Protein AF-A0AA88Y1A8-F1 (afdb_monomer_lite)

pLDDT: mean 71.35, std 21.53, range [31.53, 95.5]

Secondary structure (DSSP, 8-state):
-----HHHHHTSHHHHHHHHHHHHHHHHHHHHH-GGGTTSPEEEEEE-SSEEEEEEEETTTTEEEEPPPEESEEETTEE-HHHHHHHHHHHTHHHHT-TTHHHHEEEPP--HHHHHHHHHHHHHHHHHHHTT-------------------EEE-----

Sequence (159 aa):
MKNKTSGDILLSMNTVDQIMAETITNAFAQINANSVLKGLMIPSFGCTQDHVVIFLYDPENDILLQTNLINLFEVPGQLSVSAIIEVWMFLNFAELLKPDLAKKYKFESAKFHDSVKGYLSFYEKASYKEKLAPSESGYFGQVVVPKMFSTADHIEEQQ

Organism: Pinctada imbricata (NCBI:txid66713)

Radius of gyration: 20.07 Å; chains: 1; bounding box: 50×45×46 Å

Structure (mmCIF, N/CA/C/O backbone):
data_AF-A0AA88Y1A8-F1
#
_entry.id   AF-A0AA88Y1A8-F1
#
loop_
_atom_site.group_PDB
_atom_site.id
_atom_site.type_symbol
_atom_site.label_atom_id
_atom_site.label_alt_id
_atom_site.label_comp_id
_atom_site.label_asym_id
_atom_site.label_entity_id
_atom_site.label_seq_id
_atom_site.pdbx_PDB_ins_code
_atom_site.Cartn_x
_atom_site.Cartn_y
_atom_site.Cartn_z
_atom_site.occupancy
_atom_site.B_iso_or_equiv
_atom_site.auth_seq_id
_atom_site.auth_comp_id
_atom_site.auth_asym_id
_atom_site.auth_atom_id
_atom_site.pdbx_PDB_model_num
ATOM 1 N N . MET A 1 1 ? -26.321 -12.956 18.290 1.00 38.72 1 MET A N 1
ATOM 2 C CA . MET A 1 1 ? -25.528 -12.530 17.115 1.00 38.72 1 MET A CA 1
ATOM 3 C C . MET A 1 1 ? -24.406 -11.634 17.611 1.00 38.72 1 MET A C 1
ATOM 5 O O . MET A 1 1 ? -24.709 -10.651 18.269 1.00 38.72 1 MET A O 1
ATOM 9 N N . LYS A 1 2 ? -23.135 -12.001 17.405 1.00 42.06 2 LYS A N 1
ATOM 10 C CA . LYS A 1 2 ? -22.003 -11.105 17.693 1.00 42.06 2 LYS A CA 1
ATOM 11 C C . LYS A 1 2 ? -21.874 -10.144 16.510 1.00 42.06 2 LYS A C 1
ATOM 13 O O . LYS A 1 2 ? -21.660 -10.613 15.395 1.00 42.06 2 LYS A O 1
ATOM 18 N N . ASN A 1 3 ? -22.038 -8.844 16.741 1.00 47.72 3 ASN A N 1
ATOM 19 C CA . ASN A 1 3 ? -21.726 -7.828 15.739 1.00 47.72 3 ASN A CA 1
ATOM 20 C C . ASN A 1 3 ? -20.208 -7.844 15.534 1.00 47.72 3 ASN A C 1
ATOM 22 O O . ASN A 1 3 ? -19.468 -7.474 16.442 1.00 47.72 3 ASN A O 1
ATOM 26 N N . LYS A 1 4 ? -19.748 -8.346 14.384 1.00 56.19 4 LYS A N 1
ATOM 27 C CA . LYS A 1 4 ? -18.356 -8.161 13.959 1.00 56.19 4 LYS A CA 1
ATOM 28 C C . LYS A 1 4 ? -18.141 -6.677 13.687 1.00 56.19 4 LYS A C 1
ATOM 30 O O . LYS A 1 4 ? -18.998 -6.049 13.066 1.00 56.19 4 LYS A O 1
ATOM 35 N N . THR A 1 5 ? -17.035 -6.128 14.171 1.00 63.69 5 THR A N 1
ATOM 36 C CA . THR A 1 5 ? -16.677 -4.737 13.877 1.00 63.69 5 THR A CA 1
ATOM 37 C C . THR A 1 5 ? -16.180 -4.619 12.434 1.00 63.69 5 THR A C 1
ATOM 39 O O . THR A 1 5 ? -15.756 -5.611 11.839 1.00 63.69 5 THR A O 1
ATOM 42 N N . SER A 1 6 ? -16.243 -3.424 11.840 1.00 62.50 6 SER A N 1
ATOM 43 C CA . SER A 1 6 ? -15.841 -3.185 10.444 1.00 62.50 6 SER A CA 1
ATOM 44 C C . SER A 1 6 ? -14.406 -3.653 10.151 1.00 62.50 6 SER A C 1
ATOM 46 O O . SER A 1 6 ? -14.152 -4.245 9.103 1.00 62.50 6 SER A O 1
ATOM 48 N N . GLY A 1 7 ? -13.481 -3.465 11.102 1.00 61.22 7 GLY A N 1
ATOM 49 C CA . GLY A 1 7 ? -12.095 -3.938 10.994 1.00 61.22 7 GLY A CA 1
ATOM 50 C C . GLY A 1 7 ? -11.978 -5.468 10.943 1.00 61.22 7 GLY A C 1
ATOM 51 O O . GLY A 1 7 ? -11.215 -5.998 10.138 1.00 61.22 7 GLY A O 1
ATOM 52 N N . ASP A 1 8 ? -12.804 -6.191 11.708 1.00 65.25 8 ASP A N 1
ATOM 53 C CA . ASP A 1 8 ? -12.824 -7.665 11.721 1.00 65.25 8 ASP A CA 1
ATOM 54 C C . ASP A 1 8 ? -13.301 -8.271 10.389 1.00 65.25 8 ASP A C 1
ATOM 56 O O . ASP A 1 8 ? -13.032 -9.437 10.089 1.00 65.25 8 ASP A O 1
ATOM 60 N N . ILE A 1 9 ? -14.074 -7.509 9.610 1.00 67.88 9 ILE A N 1
ATOM 61 C CA . ILE A 1 9 ? -14.560 -7.919 8.286 1.00 67.88 9 ILE A CA 1
ATOM 62 C C . ILE A 1 9 ? -13.459 -7.716 7.241 1.00 67.88 9 ILE A C 1
ATOM 64 O O . ILE A 1 9 ? -13.234 -8.609 6.421 1.00 67.88 9 ILE A O 1
ATOM 68 N N . LEU A 1 10 ? -12.747 -6.585 7.299 1.00 68.81 10 LEU A N 1
ATOM 69 C CA . LEU A 1 10 ? -11.622 -6.296 6.402 1.00 68.81 10 LEU A CA 1
ATOM 70 C C . LEU A 1 10 ? -10.486 -7.301 6.575 1.00 68.81 10 LEU A C 1
ATOM 72 O O . LEU A 1 10 ? -9.914 -7.761 5.596 1.00 68.81 10 LEU A O 1
ATOM 76 N N . LEU A 1 11 ? -10.215 -7.680 7.824 1.00 68.50 11 LEU A N 1
ATOM 77 C CA . LEU A 1 11 ? -9.203 -8.670 8.186 1.00 68.50 11 LEU A CA 1
ATOM 78 C C . LEU A 1 11 ? -9.717 -10.115 8.144 1.00 68.50 11 LEU A C 1
ATOM 80 O O . LEU A 1 11 ? -9.054 -11.027 8.640 1.00 68.50 11 LEU A O 1
ATOM 84 N N . SER A 1 12 ? -10.903 -10.359 7.579 1.00 78.25 12 SER A N 1
ATOM 85 C CA . SER A 1 12 ? -11.335 -11.734 7.354 1.00 78.25 12 SER A CA 1
ATOM 86 C C . SER A 1 12 ? -10.464 -12.377 6.271 1.00 78.25 12 SER A C 1
ATOM 88 O O . SER A 1 12 ? -10.180 -11.744 5.257 1.00 78.25 12 SER A O 1
ATOM 90 N N . MET A 1 13 ? -10.046 -13.632 6.482 1.00 69.12 13 MET A N 1
ATOM 91 C CA . MET A 1 13 ? -9.082 -14.320 5.604 1.00 69.12 13 MET A CA 1
ATOM 92 C C . MET A 1 13 ? -9.481 -14.247 4.122 1.00 69.12 13 MET A C 1
ATOM 94 O O . MET A 1 13 ? -8.666 -13.873 3.293 1.00 69.12 13 MET A O 1
ATOM 98 N N . ASN A 1 14 ? -10.763 -14.461 3.805 1.00 80.75 14 ASN A N 1
ATOM 99 C CA . ASN A 1 14 ? -11.249 -14.410 2.422 1.00 80.75 14 ASN A CA 1
ATOM 100 C C . ASN A 1 14 ? -11.118 -13.019 1.776 1.00 80.75 14 ASN A C 1
ATOM 102 O O . ASN A 1 14 ? -10.849 -12.932 0.582 1.00 80.75 14 ASN A O 1
ATOM 106 N N . THR A 1 15 ? -11.331 -11.940 2.535 1.00 82.25 15 THR A N 1
ATOM 107 C CA . THR A 1 15 ? -11.201 -10.565 2.024 1.00 82.25 15 THR A CA 1
ATOM 108 C C . THR A 1 15 ? -9.732 -10.198 1.841 1.00 82.25 15 THR A C 1
ATOM 110 O O . THR A 1 15 ? -9.367 -9.590 0.839 1.00 82.25 15 THR A O 1
ATOM 113 N N . VAL A 1 16 ? -8.879 -10.600 2.785 1.00 84.75 16 VAL A N 1
ATOM 114 C CA . VAL A 1 16 ? -7.432 -10.365 2.713 1.00 84.75 16 VAL A CA 1
ATOM 115 C C . VAL A 1 16 ? -6.830 -11.081 1.506 1.00 84.75 16 VAL A C 1
ATOM 117 O O . VAL A 1 16 ? -6.127 -10.446 0.726 1.00 84.75 16 VAL A O 1
ATOM 120 N N . ASP A 1 17 ? -7.170 -12.351 1.283 1.00 88.00 17 ASP A N 1
ATOM 121 C CA . ASP A 1 17 ? -6.689 -13.126 0.131 1.00 88.00 17 ASP A CA 1
ATOM 122 C C . ASP A 1 17 ? -7.079 -12.484 -1.207 1.00 88.00 17 ASP A C 1
ATOM 124 O O . ASP A 1 17 ? -6.276 -12.452 -2.142 1.00 88.00 17 ASP A O 1
ATOM 128 N N . GLN A 1 18 ? -8.288 -11.922 -1.291 1.00 89.75 18 GLN A N 1
ATOM 129 C CA . GLN A 1 18 ? -8.740 -11.186 -2.472 1.00 89.75 18 GLN A CA 1
ATOM 130 C C . GLN A 1 18 ? -7.911 -9.924 -2.698 1.00 89.75 18 GLN A C 1
ATOM 132 O O . GLN A 1 18 ? -7.390 -9.739 -3.796 1.00 89.75 18 GLN A O 1
ATOM 137 N N . ILE A 1 19 ? -7.719 -9.100 -1.665 1.00 88.31 19 ILE A N 1
ATOM 138 C CA . ILE A 1 19 ? -6.928 -7.869 -1.786 1.00 88.31 19 ILE A CA 1
ATOM 139 C C . ILE A 1 19 ? -5.474 -8.201 -2.136 1.00 88.31 19 ILE A C 1
ATOM 141 O O . ILE A 1 19 ? -4.881 -7.520 -2.968 1.00 88.31 19 ILE A O 1
ATOM 145 N N . MET A 1 20 ? -4.890 -9.262 -1.571 1.00 91.44 20 MET A N 1
ATOM 146 C CA . MET A 1 20 ? -3.538 -9.703 -1.929 1.00 91.44 20 MET A CA 1
ATOM 147 C C . MET A 1 20 ? -3.447 -10.105 -3.406 1.00 91.44 20 MET A C 1
ATOM 149 O O . MET A 1 20 ? -2.556 -9.636 -4.115 1.00 91.44 20 MET A O 1
ATOM 153 N N . ALA A 1 21 ? -4.386 -10.922 -3.893 1.00 92.69 21 ALA A N 1
ATOM 154 C CA . ALA A 1 21 ? -4.430 -11.328 -5.297 1.00 92.69 21 ALA A CA 1
ATOM 155 C C . ALA A 1 21 ? -4.615 -10.125 -6.240 1.00 92.69 21 ALA A C 1
ATOM 157 O O . ALA A 1 21 ? -3.930 -10.014 -7.263 1.00 92.69 21 ALA A O 1
ATOM 158 N N . GLU A 1 22 ? -5.499 -9.194 -5.881 1.00 92.69 22 GLU A N 1
ATOM 159 C CA . GLU A 1 22 ? -5.691 -7.933 -6.598 1.00 92.69 22 GLU A CA 1
ATOM 160 C C . GLU A 1 22 ? -4.418 -7.089 -6.586 1.00 92.69 22 GLU A C 1
ATOM 162 O O . GLU A 1 22 ? -4.015 -6.597 -7.632 1.00 92.69 22 GLU A O 1
ATOM 167 N N . THR A 1 23 ? -3.723 -6.988 -5.453 1.00 94.44 23 THR A N 1
ATOM 168 C CA . THR A 1 23 ? -2.474 -6.218 -5.335 1.00 94.44 23 THR A CA 1
ATOM 169 C C . THR A 1 23 ? -1.409 -6.753 -6.283 1.00 94.44 23 THR A C 1
ATOM 171 O O . THR A 1 23 ? -0.815 -5.988 -7.042 1.00 94.44 23 THR A O 1
ATOM 174 N N . ILE A 1 24 ? -1.195 -8.071 -6.282 1.00 94.69 24 ILE A N 1
ATOM 175 C CA . ILE A 1 24 ? -0.196 -8.727 -7.133 1.00 94.69 24 ILE A CA 1
ATOM 176 C C . ILE A 1 24 ? -0.529 -8.499 -8.610 1.00 94.69 24 ILE A C 1
ATOM 178 O O . ILE A 1 24 ? 0.305 -8.026 -9.383 1.00 94.69 24 ILE A O 1
ATOM 182 N N . THR A 1 25 ? -1.765 -8.800 -9.012 1.00 95.50 25 THR A N 1
ATOM 183 C CA . THR A 1 25 ? -2.190 -8.671 -10.414 1.00 95.50 25 THR A CA 1
ATOM 184 C C . THR A 1 25 ? -2.167 -7.219 -10.893 1.00 95.50 25 THR A C 1
ATOM 186 O O . THR A 1 25 ? -1.694 -6.940 -11.998 1.00 95.50 25 THR A O 1
ATOM 189 N N . ASN A 1 26 ? -2.599 -6.284 -10.048 1.00 93.69 26 ASN A N 1
ATOM 190 C CA . ASN A 1 26 ? -2.579 -4.851 -10.313 1.00 93.69 26 ASN A CA 1
ATOM 191 C C . ASN A 1 26 ? -1.148 -4.316 -10.460 1.00 93.69 26 ASN A C 1
ATOM 193 O O . ASN A 1 26 ? -0.880 -3.534 -11.369 1.00 93.69 26 ASN A O 1
ATOM 197 N N . ALA A 1 27 ? -0.208 -4.775 -9.632 1.00 93.50 27 ALA A N 1
ATOM 198 C CA . ALA A 1 27 ? 1.192 -4.381 -9.733 1.00 93.50 27 ALA A CA 1
ATOM 199 C C . ALA A 1 27 ? 1.802 -4.763 -11.089 1.00 93.50 27 ALA A C 1
ATOM 201 O O . ALA A 1 27 ? 2.385 -3.914 -11.768 1.00 93.50 27 ALA A O 1
ATOM 202 N N . PHE A 1 28 ? 1.596 -6.007 -11.536 1.00 93.62 28 PHE A N 1
ATOM 203 C CA . PHE A 1 28 ? 2.029 -6.431 -12.870 1.00 93.62 28 PHE A CA 1
ATOM 204 C C . PHE A 1 28 ? 1.363 -5.601 -13.974 1.00 93.62 28 PHE A C 1
ATOM 206 O O . PHE A 1 28 ? 2.040 -5.159 -14.904 1.00 93.62 28 PHE A O 1
ATOM 213 N N . ALA A 1 29 ? 0.053 -5.358 -13.880 1.00 94.38 29 ALA A N 1
ATOM 214 C CA . ALA A 1 29 ? -0.676 -4.573 -14.874 1.00 94.38 29 ALA A CA 1
ATOM 215 C C . ALA A 1 29 ? -0.156 -3.127 -14.972 1.00 94.38 29 ALA A C 1
ATOM 217 O O . ALA A 1 29 ? 0.092 -2.637 -16.075 1.00 94.38 29 ALA A O 1
ATOM 218 N N . GLN A 1 30 ? 0.059 -2.461 -13.835 1.00 92.75 30 GLN A N 1
ATOM 219 C CA . GLN A 1 30 ? 0.527 -1.076 -13.787 1.00 92.75 30 GLN A CA 1
ATOM 220 C C . GLN A 1 30 ? 1.966 -0.923 -14.282 1.00 92.75 30 GLN A C 1
ATOM 222 O O . GLN A 1 30 ? 2.233 -0.012 -15.065 1.00 92.75 30 GLN A O 1
ATOM 227 N N . ILE A 1 31 ? 2.880 -1.817 -13.896 1.00 92.00 31 ILE A N 1
ATOM 228 C CA . ILE A 1 31 ? 4.275 -1.764 -14.364 1.00 92.00 31 ILE A CA 1
ATOM 229 C C . ILE A 1 31 ? 4.357 -2.031 -15.870 1.00 92.00 31 ILE A C 1
ATOM 231 O O . ILE A 1 31 ? 5.098 -1.348 -16.578 1.00 92.00 31 ILE A O 1
ATOM 235 N N . ASN A 1 32 ? 3.564 -2.977 -16.384 1.00 91.62 32 ASN A N 1
ATOM 236 C CA . ASN A 1 32 ? 3.508 -3.254 -17.821 1.00 91.62 32 ASN A CA 1
ATOM 237 C C . ASN A 1 32 ? 2.941 -2.072 -18.622 1.00 91.62 32 ASN A C 1
ATOM 239 O O . ASN A 1 32 ? 3.355 -1.852 -19.759 1.00 91.62 32 ASN A O 1
ATOM 243 N N . ALA A 1 33 ? 2.008 -1.310 -18.044 1.00 92.19 33 ALA A N 1
ATOM 244 C CA . ALA A 1 33 ? 1.442 -0.116 -18.669 1.00 92.19 33 ALA A CA 1
ATOM 245 C C . ALA A 1 33 ? 2.354 1.118 -18.548 1.00 92.19 33 ALA A C 1
ATOM 247 O O . ALA A 1 33 ? 2.332 1.985 -19.422 1.00 92.19 33 ALA A O 1
ATOM 248 N N . ASN A 1 34 ? 3.147 1.215 -17.478 1.00 88.44 34 ASN A N 1
ATOM 249 C CA . ASN A 1 34 ? 4.023 2.348 -17.210 1.00 88.44 34 ASN A CA 1
ATOM 250 C C . ASN A 1 34 ? 5.362 1.895 -16.614 1.00 88.44 34 ASN A C 1
ATOM 252 O O . ASN A 1 34 ? 5.493 1.666 -15.410 1.00 88.44 34 ASN A O 1
ATOM 256 N N . SER A 1 35 ? 6.396 1.879 -17.455 1.00 85.62 35 SER A N 1
ATOM 257 C CA . SER A 1 35 ? 7.746 1.464 -17.066 1.00 85.62 35 SER A CA 1
ATOM 258 C C . SER A 1 35 ? 8.403 2.356 -16.008 1.00 85.62 35 SER A C 1
ATOM 260 O O . SER A 1 35 ? 9.390 1.938 -15.414 1.00 85.62 35 SER A O 1
ATOM 262 N N . VAL A 1 36 ? 7.891 3.569 -15.756 1.00 86.31 36 VAL A N 1
ATOM 263 C CA . VAL A 1 36 ? 8.393 4.454 -14.683 1.00 86.31 36 VAL A CA 1
ATOM 264 C C . VAL A 1 36 ? 8.113 3.868 -13.297 1.00 86.31 36 VAL A C 1
ATOM 266 O O . VAL A 1 36 ? 8.818 4.185 -12.346 1.00 86.31 36 VAL A O 1
ATOM 269 N N . LEU A 1 37 ? 7.112 2.993 -13.181 1.00 86.50 37 LEU A N 1
ATOM 270 C CA . LEU A 1 37 ? 6.765 2.321 -11.929 1.00 86.50 37 LEU A CA 1
ATOM 271 C C . LEU A 1 37 ? 7.648 1.100 -11.635 1.00 86.50 37 LEU A C 1
ATOM 273 O O . LEU A 1 37 ? 7.514 0.479 -10.584 1.00 86.50 37 LEU A O 1
ATOM 277 N N . LYS A 1 38 ? 8.543 0.734 -12.557 1.00 86.56 38 LYS A N 1
ATOM 278 C CA . LYS A 1 38 ? 9.444 -0.404 -12.394 1.00 86.56 38 LYS A CA 1
ATOM 279 C C . LYS A 1 38 ? 10.393 -0.178 -11.210 1.00 86.56 38 LYS A C 1
ATOM 281 O O . LYS A 1 38 ? 10.989 0.890 -11.090 1.00 86.56 38 LYS A O 1
ATOM 286 N N . GLY A 1 39 ? 10.521 -1.187 -10.348 1.00 83.69 39 GLY A N 1
ATOM 287 C CA . GLY A 1 39 ? 11.301 -1.113 -9.108 1.00 83.69 39 GLY A CA 1
ATOM 288 C C . GLY A 1 39 ? 10.615 -0.350 -7.965 1.00 83.69 39 GLY A C 1
ATOM 289 O O . GLY A 1 39 ? 11.235 -0.142 -6.923 1.00 83.69 39 GLY A O 1
ATOM 290 N N . LEU A 1 40 ? 9.358 0.083 -8.135 1.00 88.00 40 LEU A N 1
ATOM 291 C CA . LEU A 1 40 ? 8.537 0.631 -7.055 1.00 88.00 40 LEU A CA 1
ATOM 292 C C . LEU A 1 40 ? 7.560 -0.427 -6.536 1.00 88.00 40 LEU A C 1
ATOM 294 O O . LEU A 1 40 ? 7.017 -1.224 -7.299 1.00 88.00 40 LEU A O 1
ATOM 298 N N . MET A 1 41 ? 7.274 -0.372 -5.235 1.00 89.69 41 MET A N 1
ATOM 299 C CA . MET A 1 41 ? 6.175 -1.132 -4.646 1.00 89.69 41 MET A CA 1
ATOM 300 C C . MET A 1 41 ? 4.840 -0.505 -5.035 1.00 89.69 41 MET A C 1
ATOM 302 O O . MET A 1 41 ? 4.595 0.668 -4.745 1.00 89.69 41 MET A O 1
ATOM 306 N N . ILE A 1 42 ? 3.970 -1.289 -5.664 1.00 93.50 42 ILE A N 1
ATOM 307 C CA . ILE A 1 42 ? 2.670 -0.817 -6.134 1.00 93.50 42 ILE A CA 1
ATOM 308 C C . ILE A 1 42 ? 1.626 -1.014 -5.029 1.00 93.50 42 ILE A C 1
ATOM 310 O O . ILE A 1 42 ? 1.400 -2.156 -4.618 1.00 93.50 42 ILE A O 1
ATOM 314 N N . PRO A 1 43 ? 0.982 0.064 -4.540 1.00 94.75 43 PRO A N 1
ATOM 315 C CA . PRO A 1 43 ? -0.027 -0.033 -3.500 1.00 94.75 43 PRO A CA 1
ATOM 316 C C . PRO A 1 43 ? -1.388 -0.474 -4.054 1.00 94.75 43 PRO A C 1
ATOM 318 O O . PRO A 1 43 ? -1.774 -0.144 -5.176 1.00 94.75 43 PRO A O 1
ATOM 321 N N . SER A 1 44 ? -2.162 -1.172 -3.232 1.00 93.94 44 SER A N 1
ATOM 322 C CA . SER A 1 44 ? -3.596 -1.416 -3.393 1.00 93.94 44 SER A CA 1
ATOM 323 C C . SER A 1 44 ? -4.286 -1.281 -2.038 1.00 93.94 44 SER A C 1
ATOM 325 O O . SER A 1 44 ? -3.709 -1.587 -0.994 1.00 93.94 44 SER A O 1
ATOM 327 N N . PHE A 1 45 ? -5.515 -0.770 -2.050 1.00 92.88 45 PHE A N 1
ATOM 328 C CA . PHE A 1 45 ? -6.209 -0.323 -0.847 1.00 92.88 45 PHE A CA 1
ATOM 329 C C . PHE A 1 45 ? -7.396 -1.233 -0.543 1.00 92.88 45 PHE A C 1
ATOM 331 O O . PHE A 1 45 ? -8.308 -1.367 -1.356 1.00 92.88 45 PHE A O 1
ATOM 338 N N . GLY A 1 46 ? -7.412 -1.801 0.657 1.00 91.44 46 GLY A N 1
ATOM 339 C CA . GLY A 1 46 ? -8.608 -2.376 1.253 1.00 91.44 46 GLY A CA 1
ATOM 340 C C . GLY A 1 46 ? -9.298 -1.330 2.117 1.00 91.44 46 GLY A C 1
ATOM 341 O O . GLY A 1 46 ? -8.686 -0.797 3.039 1.00 91.44 46 GLY A O 1
ATOM 342 N N . CYS A 1 47 ? -10.572 -1.045 1.855 1.00 89.88 47 CYS A N 1
ATOM 343 C CA . CYS A 1 47 ? -11.308 0.002 2.561 1.00 89.88 47 CYS A CA 1
ATOM 344 C C . CYS A 1 47 ? -12.581 -0.540 3.214 1.00 89.88 47 CYS A C 1
ATOM 346 O O . CYS A 1 47 ? -13.316 -1.341 2.638 1.00 89.88 47 CYS A O 1
ATOM 348 N N . THR A 1 48 ? -12.878 -0.029 4.403 1.00 87.94 48 THR A N 1
ATOM 349 C CA . THR A 1 48 ? -14.188 -0.131 5.059 1.00 87.94 48 THR A CA 1
ATOM 350 C C . THR A 1 48 ? -14.690 1.262 5.412 1.00 87.94 48 THR A C 1
ATOM 352 O O . THR A 1 48 ? -14.043 2.255 5.094 1.00 87.94 48 THR A O 1
ATOM 355 N N . GLN A 1 49 ? -15.840 1.345 6.084 1.00 87.06 49 GLN A N 1
ATOM 356 C CA . GLN A 1 49 ? -16.362 2.627 6.555 1.00 87.06 49 GLN A CA 1
ATOM 357 C C . GLN A 1 49 ? -15.399 3.330 7.518 1.00 87.06 49 GLN A C 1
ATOM 359 O O . GLN A 1 49 ? -15.307 4.548 7.467 1.00 87.06 49 GLN A O 1
ATOM 364 N N . ASP A 1 50 ? -14.656 2.575 8.334 1.00 89.88 50 ASP A N 1
ATOM 365 C CA . ASP A 1 50 ? -13.881 3.134 9.449 1.00 89.88 50 ASP A CA 1
ATOM 366 C C . ASP A 1 50 ? -12.364 2.941 9.307 1.00 89.88 50 ASP A C 1
ATOM 368 O O . ASP A 1 50 ? -11.593 3.610 9.993 1.00 89.88 50 ASP A O 1
ATOM 372 N N . HIS A 1 51 ? -11.928 2.018 8.445 1.00 90.75 51 HIS A N 1
ATOM 373 C CA . HIS A 1 51 ? -10.526 1.613 8.343 1.00 90.75 51 HIS A CA 1
ATOM 374 C C . HIS A 1 51 ? -10.066 1.472 6.900 1.00 90.75 51 HIS A C 1
ATOM 376 O O . HIS A 1 51 ? -10.838 1.056 6.030 1.00 90.75 51 HIS A O 1
ATOM 382 N N . VAL A 1 52 ? -8.773 1.705 6.699 1.00 92.38 52 VAL A N 1
ATOM 383 C CA . VAL A 1 52 ? -8.040 1.399 5.470 1.00 92.38 52 VAL A CA 1
ATOM 384 C C . VAL A 1 52 ? -6.874 0.467 5.796 1.00 92.38 52 VAL A C 1
ATOM 386 O O . VAL A 1 52 ? -6.226 0.606 6.828 1.0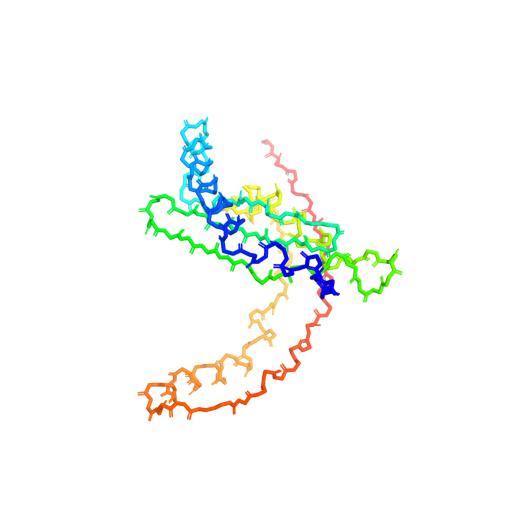0 92.38 52 VAL A O 1
ATOM 389 N N . VAL A 1 53 ? -6.599 -0.488 4.918 1.00 92.19 53 VAL A N 1
ATOM 390 C CA . VAL A 1 53 ? -5.369 -1.285 4.898 1.00 92.19 53 VAL A CA 1
ATOM 391 C C . VAL A 1 53 ? -4.729 -1.132 3.531 1.00 92.19 53 VAL A C 1
ATOM 393 O O . VAL A 1 53 ? -5.430 -1.040 2.523 1.00 92.19 53 VAL A O 1
ATOM 396 N N . ILE A 1 54 ? -3.405 -1.096 3.489 1.00 93.56 54 ILE A N 1
ATOM 397 C CA . ILE A 1 54 ? -2.667 -0.916 2.247 1.00 93.56 54 ILE A CA 1
ATOM 398 C C . ILE A 1 54 ? -1.754 -2.118 2.069 1.00 93.56 54 ILE A C 1
ATOM 400 O O . ILE A 1 54 ? -0.973 -2.462 2.957 1.00 93.56 54 ILE A O 1
ATOM 404 N N . PHE A 1 55 ? -1.882 -2.758 0.915 1.00 93.69 55 PHE A N 1
ATOM 405 C CA . PHE A 1 55 ? -0.998 -3.817 0.456 1.00 93.69 55 PHE A CA 1
ATOM 406 C C . PHE A 1 55 ? -0.083 -3.253 -0.616 1.00 93.69 55 PHE A C 1
ATOM 408 O O . PHE A 1 55 ? -0.508 -2.445 -1.434 1.00 93.69 55 PHE A O 1
ATOM 415 N N . LEU A 1 56 ? 1.176 -3.655 -0.600 1.00 93.50 56 LEU A N 1
ATOM 416 C CA . LEU A 1 56 ? 2.231 -3.136 -1.459 1.00 93.50 56 LEU A CA 1
ATOM 417 C C . LEU A 1 56 ? 2.956 -4.326 -2.063 1.00 93.50 56 LEU A C 1
ATOM 419 O O . LEU A 1 56 ? 3.436 -5.171 -1.311 1.00 93.50 56 LEU A O 1
ATOM 423 N N . TYR A 1 57 ? 3.052 -4.398 -3.386 1.00 95.00 57 TYR A N 1
ATOM 424 C CA . TYR A 1 57 ? 3.755 -5.499 -4.040 1.00 95.00 57 TYR A CA 1
ATOM 425 C C . TYR A 1 57 ? 4.861 -4.995 -4.961 1.00 95.00 57 TYR A C 1
ATOM 427 O O . TYR A 1 57 ? 4.646 -4.077 -5.754 1.00 95.00 57 TYR A O 1
ATOM 435 N N . ASP A 1 58 ? 6.035 -5.607 -4.841 1.00 89.69 58 ASP A N 1
ATOM 436 C CA . ASP A 1 58 ? 7.168 -5.452 -5.749 1.00 89.69 58 ASP A CA 1
ATOM 437 C C . ASP A 1 58 ? 7.330 -6.732 -6.586 1.00 89.69 58 ASP A C 1
ATOM 439 O O . ASP A 1 58 ? 7.820 -7.743 -6.068 1.00 89.69 58 ASP A O 1
ATOM 443 N N . PRO A 1 59 ? 6.947 -6.701 -7.876 1.00 87.69 59 PRO A N 1
ATOM 444 C CA . PRO A 1 59 ? 7.076 -7.852 -8.763 1.00 87.69 59 PRO A CA 1
ATOM 445 C C . PRO A 1 59 ? 8.510 -8.278 -9.087 1.00 87.69 59 PRO A C 1
ATOM 447 O O . PRO A 1 59 ? 8.704 -9.402 -9.545 1.00 87.69 59 PRO A O 1
ATOM 450 N N . GLU A 1 60 ? 9.512 -7.408 -8.919 1.00 87.06 60 GLU A N 1
ATOM 451 C CA . GLU A 1 60 ? 10.902 -7.750 -9.253 1.00 87.06 60 GLU A CA 1
ATOM 452 C C . GLU A 1 60 ? 11.547 -8.616 -8.176 1.00 87.06 60 GLU A C 1
ATOM 454 O O . GLU A 1 60 ? 12.272 -9.561 -8.488 1.00 87.06 60 GLU A O 1
ATOM 459 N N . ASN A 1 61 ? 11.270 -8.286 -6.914 1.00 87.75 61 ASN A N 1
ATOM 460 C CA . ASN A 1 61 ? 11.817 -8.987 -5.756 1.00 87.75 61 ASN A CA 1
ATOM 461 C C . ASN A 1 61 ? 10.840 -10.013 -5.157 1.00 87.75 61 ASN A C 1
ATOM 463 O O . ASN A 1 61 ? 11.216 -10.716 -4.222 1.00 87.75 61 ASN A O 1
ATOM 467 N N . ASP A 1 62 ? 9.615 -10.098 -5.690 1.00 88.75 62 ASP A N 1
ATOM 468 C CA . ASP A 1 62 ? 8.518 -10.940 -5.195 1.00 88.75 62 ASP A CA 1
ATOM 469 C C . ASP A 1 62 ? 8.209 -10.690 -3.708 1.00 88.75 62 ASP A C 1
ATOM 471 O O . ASP A 1 62 ? 8.150 -11.597 -2.877 1.00 88.75 62 ASP A O 1
ATOM 475 N N . ILE A 1 63 ? 8.057 -9.410 -3.353 1.00 90.69 63 ILE A N 1
ATOM 476 C CA . ILE A 1 63 ? 7.814 -8.976 -1.973 1.00 90.69 63 ILE A CA 1
ATOM 477 C C . ILE A 1 63 ? 6.420 -8.369 -1.869 1.00 90.69 63 ILE A C 1
ATOM 479 O O . ILE A 1 63 ? 6.123 -7.371 -2.523 1.00 90.69 63 ILE A O 1
ATOM 483 N N . LEU A 1 64 ? 5.595 -8.933 -0.984 1.00 91.50 64 LEU A N 1
ATOM 484 C CA . LEU A 1 64 ? 4.301 -8.387 -0.577 1.00 91.50 64 LEU A CA 1
ATOM 485 C C . LEU A 1 64 ? 4.394 -7.840 0.851 1.00 91.50 64 LEU A C 1
ATOM 487 O O . LEU A 1 64 ? 4.721 -8.575 1.782 1.00 91.50 64 LEU A O 1
ATOM 491 N N . LEU A 1 65 ? 4.078 -6.560 1.028 1.00 91.19 65 LEU A N 1
ATOM 492 C CA . LEU A 1 65 ? 3.974 -5.905 2.329 1.00 91.19 65 LEU A CA 1
ATOM 493 C C . LEU A 1 65 ? 2.533 -5.488 2.609 1.00 91.19 65 LEU A C 1
ATOM 495 O O . LEU A 1 65 ? 1.751 -5.220 1.699 1.00 91.19 65 LEU A O 1
ATOM 499 N N . GLN A 1 66 ? 2.211 -5.390 3.893 1.00 90.62 66 GLN A N 1
ATOM 500 C CA . GLN A 1 66 ? 0.917 -4.949 4.385 1.00 90.62 66 GLN A CA 1
ATOM 501 C C . GLN A 1 66 ? 1.127 -3.929 5.505 1.00 90.62 66 GLN A C 1
ATOM 503 O O . GLN A 1 66 ? 1.967 -4.129 6.385 1.00 90.62 66 GLN A O 1
ATOM 508 N N . THR A 1 67 ? 0.351 -2.849 5.498 1.00 88.44 67 THR A N 1
ATOM 509 C CA . THR A 1 67 ? 0.306 -1.902 6.616 1.00 88.44 67 THR A CA 1
ATOM 510 C C . THR A 1 67 ? -0.550 -2.433 7.767 1.00 88.44 67 THR A C 1
ATOM 512 O O . THR A 1 67 ? -1.397 -3.318 7.611 1.00 88.44 67 THR A O 1
ATOM 515 N N . ASN A 1 68 ? -0.392 -1.828 8.944 1.00 87.88 68 ASN A N 1
ATOM 516 C CA . ASN A 1 68 ? -1.423 -1.930 9.975 1.00 87.88 68 ASN A CA 1
ATOM 517 C C . ASN A 1 68 ? -2.735 -1.289 9.484 1.00 87.88 68 ASN A C 1
ATOM 519 O O . ASN A 1 68 ? -2.747 -0.537 8.505 1.00 87.88 68 ASN A O 1
ATOM 523 N N . LEU A 1 69 ? -3.841 -1.576 10.179 1.00 88.69 69 LEU A N 1
ATOM 524 C CA . LEU A 1 69 ? -5.101 -0.880 9.935 1.00 88.69 69 LEU A CA 1
ATOM 525 C C . LEU A 1 69 ? -4.957 0.608 10.272 1.00 88.69 69 LEU A C 1
ATOM 527 O O . LEU A 1 69 ? -4.632 0.975 11.401 1.00 88.69 69 LEU A O 1
ATOM 531 N N . ILE A 1 70 ? -5.247 1.447 9.287 1.00 91.38 70 ILE A N 1
ATOM 532 C CA . ILE A 1 70 ? -5.309 2.897 9.402 1.00 91.38 70 ILE A CA 1
ATOM 533 C C . ILE A 1 70 ? -6.734 3.259 9.813 1.00 91.38 70 ILE A C 1
ATOM 535 O O . ILE A 1 70 ? -7.681 3.036 9.056 1.00 91.38 70 ILE A O 1
ATOM 539 N N . ASN A 1 71 ? -6.894 3.821 11.009 1.00 91.62 71 ASN A N 1
ATOM 540 C CA . ASN A 1 71 ? -8.186 4.300 11.498 1.00 91.62 71 ASN A CA 1
ATOM 541 C C . ASN A 1 71 ? -8.532 5.627 10.819 1.00 91.62 71 ASN A C 1
ATOM 543 O O . ASN A 1 71 ? -7.832 6.619 11.010 1.00 91.62 71 ASN A O 1
ATOM 547 N N . LEU A 1 72 ? -9.633 5.672 10.068 1.00 91.56 72 LEU A N 1
ATOM 548 C CA . LEU A 1 72 ? -10.077 6.892 9.390 1.00 91.56 72 LEU A CA 1
ATOM 549 C C . LEU A 1 72 ? -10.578 7.958 10.366 1.00 91.56 72 LEU A C 1
ATOM 551 O O . LEU A 1 72 ? -10.569 9.138 10.026 1.00 91.56 72 LEU A O 1
ATOM 555 N N . PHE A 1 73 ? -10.990 7.561 11.571 1.00 91.62 73 P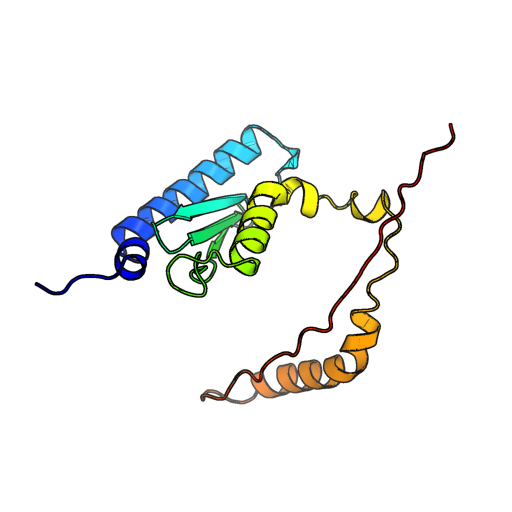HE A N 1
ATOM 556 C CA . PHE A 1 73 ? -11.558 8.446 12.580 1.00 91.62 73 PHE A CA 1
ATOM 557 C C . PHE A 1 73 ? -10.804 8.318 13.908 1.00 91.62 73 PHE A C 1
ATOM 559 O O . PHE A 1 73 ? -10.637 7.217 14.428 1.00 91.62 73 PHE A O 1
ATOM 566 N N . GLU A 1 74 ? -10.368 9.447 14.471 1.00 84.31 74 GLU A N 1
ATOM 567 C CA . GLU A 1 74 ? -9.765 9.501 15.818 1.00 84.31 74 GLU A CA 1
ATOM 568 C C . GLU A 1 74 ? -10.836 9.419 16.909 1.00 84.31 74 GLU A C 1
ATOM 570 O O . GLU A 1 74 ? -10.662 8.765 17.937 1.00 84.31 74 GLU A O 1
ATOM 575 N N . VAL A 1 75 ? -11.967 10.073 16.650 1.00 84.31 75 VAL A N 1
ATOM 576 C CA . VAL A 1 75 ? -13.196 10.009 17.439 1.00 84.31 75 VAL A CA 1
ATOM 577 C C . VAL A 1 75 ? -14.387 9.915 16.480 1.00 84.31 75 VAL A C 1
ATOM 579 O O . VAL A 1 75 ? -14.266 10.329 15.323 1.00 84.31 75 VAL A O 1
ATOM 582 N N . PRO A 1 76 ? -15.546 9.390 16.916 1.00 82.44 76 PRO A N 1
ATOM 583 C CA . PRO A 1 76 ? -16.704 9.233 16.041 1.00 82.44 76 PRO A CA 1
ATOM 584 C C . PRO A 1 76 ? -17.068 10.532 15.308 1.00 82.44 76 PRO A C 1
ATOM 586 O O . PRO A 1 76 ? -17.334 11.556 15.934 1.00 82.44 76 PRO A O 1
ATOM 589 N N . GLY A 1 77 ? -17.074 10.482 13.973 1.00 79.75 77 GLY A N 1
ATOM 590 C CA . GLY A 1 77 ? -17.426 11.616 13.112 1.00 79.75 77 GLY A CA 1
ATOM 591 C C . GLY A 1 77 ? -16.305 12.627 12.847 1.00 79.75 77 GLY A C 1
ATOM 592 O O . GLY A 1 77 ? -16.522 13.556 12.072 1.00 79.75 77 GLY A O 1
ATOM 593 N N . GLN A 1 78 ? -15.111 12.454 13.423 1.00 91.25 78 GLN A N 1
ATOM 594 C CA . GLN A 1 78 ? -13.957 13.312 13.153 1.00 91.25 78 GLN A CA 1
ATOM 595 C C . GLN A 1 78 ? -12.866 12.534 12.421 1.00 91.25 78 GLN A C 1
ATOM 597 O O . GLN A 1 78 ? -12.246 11.631 12.985 1.00 91.25 78 GLN A O 1
ATOM 602 N N . LEU A 1 79 ? -12.634 12.903 11.159 1.00 91.38 79 LEU A N 1
ATOM 603 C CA . LEU A 1 79 ? -11.585 12.301 10.342 1.00 91.38 79 LEU A CA 1
ATOM 604 C C . LEU A 1 79 ? -10.205 12.537 10.962 1.00 91.38 79 LEU A C 1
ATOM 606 O O . LEU A 1 79 ? -9.884 13.653 11.380 1.00 91.38 79 LEU A O 1
ATOM 610 N N . SER A 1 80 ? -9.383 11.492 10.976 1.00 93.44 80 SER A N 1
ATOM 611 C CA . SER A 1 80 ? -7.989 11.587 11.384 1.00 93.44 80 SER A CA 1
ATOM 612 C C . SER A 1 80 ? -7.180 12.279 10.296 1.00 93.44 80 SER A C 1
ATOM 614 O O . SER A 1 80 ? -7.086 11.803 9.163 1.00 93.44 80 SER A O 1
ATOM 616 N N . VAL A 1 81 ? -6.545 13.394 10.656 1.00 91.25 81 VAL A N 1
ATOM 617 C CA . VAL A 1 81 ? -5.628 14.105 9.753 1.00 91.25 81 VAL A CA 1
ATOM 618 C C . VAL A 1 81 ? -4.453 13.204 9.380 1.00 91.25 81 VAL A C 1
ATOM 620 O O . VAL A 1 81 ? -4.038 13.186 8.225 1.00 91.25 81 VAL A O 1
ATOM 623 N N . SER A 1 82 ? -3.962 12.408 10.332 1.00 90.06 82 SER A N 1
ATOM 624 C CA . SER A 1 82 ? -2.888 11.442 10.095 1.00 90.06 82 SER A CA 1
ATOM 625 C C . SER A 1 82 ? -3.291 10.402 9.051 1.00 90.06 82 SER A C 1
ATOM 627 O O . SER A 1 82 ? -2.537 10.180 8.109 1.00 90.06 82 SER A O 1
ATOM 629 N N . ALA A 1 83 ? -4.501 9.840 9.151 1.00 91.88 83 ALA A N 1
ATOM 630 C CA . ALA A 1 83 ? -5.006 8.888 8.161 1.00 91.88 83 ALA A CA 1
ATOM 631 C C . ALA A 1 83 ? -5.164 9.516 6.771 1.00 91.88 83 ALA A C 1
ATOM 633 O O . ALA A 1 83 ? -4.811 8.893 5.772 1.00 91.88 83 ALA A O 1
ATOM 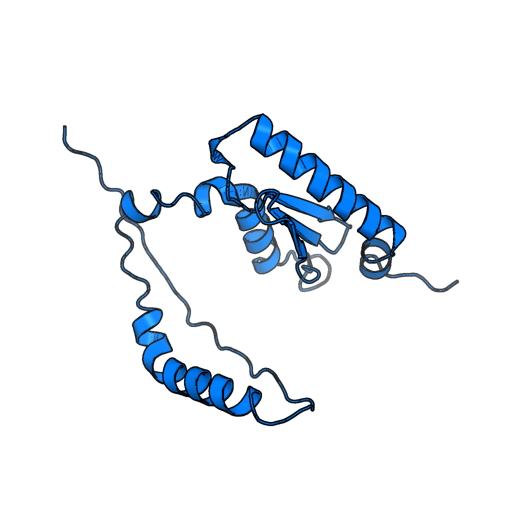634 N N . ILE A 1 84 ? -5.648 10.763 6.697 1.00 92.00 84 ILE A N 1
ATOM 635 C CA . ILE A 1 84 ? -5.751 11.503 5.430 1.00 92.00 84 ILE A CA 1
ATOM 636 C C . ILE A 1 84 ? -4.369 11.656 4.790 1.00 92.00 84 ILE A C 1
ATOM 638 O O . ILE A 1 84 ? -4.215 11.387 3.600 1.00 92.00 84 ILE A O 1
ATOM 642 N N . ILE A 1 85 ? -3.370 12.077 5.569 1.00 93.06 85 ILE A N 1
ATOM 643 C CA . ILE A 1 85 ? -2.001 12.267 5.078 1.00 93.06 85 ILE A CA 1
ATOM 644 C C . ILE A 1 85 ? -1.406 10.930 4.634 1.00 93.06 85 ILE A C 1
ATOM 646 O O . ILE A 1 85 ? -0.822 10.862 3.556 1.00 93.06 85 ILE A O 1
ATOM 650 N N . GLU A 1 86 ? -1.578 9.867 5.418 1.00 92.81 86 GLU A N 1
ATOM 651 C CA . GLU A 1 86 ? -1.065 8.535 5.091 1.00 92.81 86 GLU A CA 1
ATOM 652 C C . GLU A 1 86 ? -1.654 8.014 3.777 1.00 92.81 86 GLU A C 1
ATOM 654 O O . GLU A 1 86 ? -0.908 7.702 2.849 1.00 92.81 86 GLU A O 1
ATOM 659 N N . VAL A 1 87 ? -2.982 8.031 3.635 1.00 93.31 87 VAL A N 1
ATOM 660 C CA . VAL A 1 87 ? -3.658 7.638 2.389 1.00 93.31 87 VAL A CA 1
ATOM 661 C C . VAL A 1 87 ? -3.210 8.514 1.217 1.00 93.31 87 VAL A C 1
ATOM 663 O O . VAL A 1 87 ? -2.914 7.996 0.140 1.00 93.31 87 VAL A O 1
ATOM 666 N N . TRP A 1 88 ? -3.105 9.831 1.414 1.00 94.56 88 TRP A N 1
ATOM 667 C CA . TRP A 1 88 ? -2.640 10.750 0.375 1.00 94.56 88 TRP A CA 1
ATOM 668 C C . TRP A 1 88 ? -1.210 10.436 -0.083 1.00 94.56 88 TRP A C 1
ATOM 670 O O . TRP A 1 88 ? -0.950 10.454 -1.288 1.00 94.56 88 TRP A O 1
ATOM 680 N N . MET A 1 89 ? -0.296 10.091 0.830 1.00 92.94 89 MET A N 1
ATOM 681 C CA . MET A 1 89 ? 1.073 9.702 0.474 1.00 92.94 89 MET A CA 1
ATOM 682 C C . MET A 1 89 ? 1.087 8.451 -0.408 1.00 92.94 89 MET A C 1
ATOM 684 O O . MET A 1 89 ? 1.767 8.441 -1.433 1.00 92.94 89 MET A O 1
ATOM 688 N N . PHE A 1 90 ? 0.302 7.426 -0.070 1.00 92.62 90 PHE A N 1
ATOM 689 C CA . PHE A 1 90 ? 0.232 6.208 -0.881 1.00 92.62 90 PHE A CA 1
ATOM 690 C C . PHE A 1 90 ? -0.445 6.427 -2.237 1.00 92.62 90 PHE A C 1
ATOM 692 O O . PHE A 1 90 ? -0.038 5.815 -3.219 1.00 92.62 90 PHE A O 1
ATOM 699 N N . LEU A 1 91 ? -1.423 7.330 -2.340 1.00 92.00 91 LEU A N 1
ATOM 700 C CA . LEU A 1 91 ? -2.018 7.696 -3.633 1.00 92.00 91 LEU A CA 1
ATOM 701 C C . LEU A 1 91 ? -1.033 8.444 -4.544 1.00 92.00 91 LEU A C 1
ATOM 703 O O . LEU A 1 91 ? -1.127 8.341 -5.764 1.00 92.00 91 LEU A O 1
ATOM 707 N N . ASN A 1 92 ? -0.075 9.168 -3.962 1.00 90.31 92 ASN A N 1
ATOM 708 C CA . ASN A 1 92 ? 0.929 9.951 -4.688 1.00 90.31 92 ASN A CA 1
ATOM 709 C C . ASN A 1 92 ? 2.323 9.295 -4.670 1.00 90.31 92 ASN A C 1
ATOM 711 O O . ASN A 1 92 ? 3.323 9.956 -4.962 1.00 90.31 92 ASN A O 1
ATOM 715 N N . PHE A 1 93 ? 2.404 7.997 -4.348 1.00 88.50 93 PHE A N 1
ATOM 716 C CA . PHE A 1 93 ? 3.666 7.285 -4.116 1.00 88.50 93 PHE A CA 1
ATOM 717 C C . PHE A 1 93 ? 4.649 7.420 -5.285 1.00 88.50 93 PHE A C 1
ATOM 719 O O . PHE A 1 93 ? 5.835 7.651 -5.071 1.00 88.50 93 PHE A O 1
ATOM 726 N N . ALA A 1 94 ? 4.157 7.339 -6.523 1.00 86.12 94 ALA A N 1
ATOM 727 C CA . ALA A 1 94 ? 4.993 7.401 -7.713 1.00 86.12 94 ALA A CA 1
ATOM 728 C C . ALA A 1 94 ? 5.706 8.752 -7.861 1.00 86.12 94 ALA A C 1
ATOM 730 O O . ALA A 1 94 ? 6.816 8.793 -8.375 1.00 86.12 94 ALA A O 1
ATOM 731 N N . GLU A 1 95 ? 5.105 9.856 -7.408 1.00 83.06 95 GLU A N 1
ATOM 732 C CA . GLU A 1 95 ? 5.768 11.164 -7.406 1.00 83.06 95 GLU A CA 1
ATOM 733 C C . GLU A 1 95 ? 6.728 11.295 -6.221 1.00 83.06 95 GLU A C 1
ATOM 735 O O . GLU A 1 95 ? 7.858 11.748 -6.388 1.00 83.06 95 GLU A O 1
ATOM 740 N N . LEU A 1 96 ? 6.314 10.843 -5.035 1.00 80.56 96 LEU A N 1
ATOM 741 C CA . LEU A 1 96 ? 7.115 10.940 -3.810 1.00 80.56 96 LEU A CA 1
ATOM 742 C C . LEU A 1 96 ? 8.378 10.067 -3.841 1.00 80.56 96 LEU A C 1
ATOM 744 O O . LEU A 1 96 ? 9.377 10.412 -3.213 1.00 80.56 96 LEU A O 1
ATOM 748 N N . LEU A 1 97 ? 8.346 8.95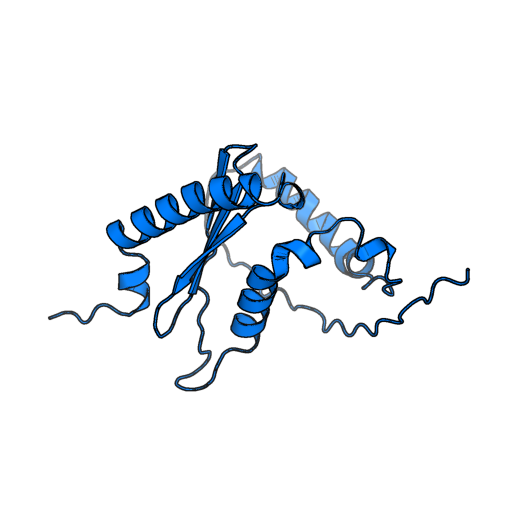6 -4.579 1.00 77.19 97 LEU A N 1
ATOM 749 C CA . LEU A 1 97 ? 9.459 8.013 -4.701 1.00 77.19 97 LEU A CA 1
ATOM 750 C C . LEU A 1 97 ? 10.340 8.263 -5.930 1.00 77.19 97 LEU A C 1
ATOM 752 O O . LEU A 1 97 ? 11.311 7.534 -6.140 1.00 77.19 97 LEU A O 1
ATOM 756 N N . LYS A 1 98 ? 10.062 9.299 -6.735 1.00 71.69 98 LYS A N 1
ATOM 757 C CA . LYS A 1 98 ? 10.961 9.672 -7.832 1.00 71.69 98 LYS A CA 1
ATOM 758 C C . LYS A 1 98 ? 12.301 10.144 -7.262 1.00 71.69 98 LYS A C 1
ATOM 760 O O . LYS A 1 98 ? 12.338 11.165 -6.571 1.00 71.69 98 LYS A O 1
ATOM 765 N N . PRO A 1 99 ? 13.426 9.502 -7.627 1.00 61.19 99 PRO A N 1
ATOM 766 C CA . PRO A 1 99 ? 14.749 9.876 -7.120 1.00 61.19 99 PRO A CA 1
ATOM 767 C C . PRO A 1 99 ? 15.164 11.304 -7.513 1.00 61.19 99 PRO A C 1
ATOM 769 O O . PRO A 1 99 ? 16.060 11.889 -6.904 1.00 61.19 99 PRO A O 1
ATOM 772 N N . ASP A 1 100 ? 14.506 11.886 -8.517 1.00 61.88 100 ASP A N 1
ATOM 773 C CA . ASP A 1 100 ? 14.821 13.213 -9.039 1.00 61.88 100 ASP A CA 1
ATOM 774 C C . ASP A 1 100 ? 14.005 14.344 -8.400 1.00 61.88 100 ASP A C 1
ATOM 776 O O . ASP A 1 100 ? 14.368 15.509 -8.570 1.00 61.88 100 ASP A O 1
ATOM 780 N N . LEU A 1 101 ? 12.950 14.050 -7.626 1.00 57.00 101 LEU A N 1
ATOM 781 C CA . LEU A 1 101 ? 12.166 15.099 -6.960 1.00 57.00 101 LEU A CA 1
ATOM 782 C C . LEU A 1 101 ? 13.026 15.864 -5.940 1.00 57.00 101 LEU A C 1
ATOM 784 O O . LEU A 1 101 ? 13.022 17.092 -5.914 1.00 57.00 101 LEU A O 1
ATOM 788 N N . ALA A 1 102 ? 13.852 15.143 -5.174 1.00 56.41 102 ALA A N 1
ATOM 789 C CA . ALA A 1 102 ? 14.793 15.728 -4.216 1.00 56.41 102 ALA A CA 1
ATOM 790 C C . ALA A 1 102 ? 15.904 16.565 -4.875 1.00 56.41 102 ALA A C 1
ATOM 792 O O . ALA A 1 102 ? 16.515 17.402 -4.218 1.00 56.41 102 ALA A O 1
ATOM 793 N N . LYS A 1 103 ? 16.179 16.349 -6.168 1.00 57.81 103 LYS A N 1
ATOM 794 C CA . LYS A 1 103 ? 17.165 17.137 -6.924 1.00 57.81 103 LYS A CA 1
ATOM 795 C C . LYS A 1 103 ? 16.566 18.434 -7.471 1.00 57.81 103 LYS A C 1
ATOM 797 O O . LYS A 1 103 ? 17.295 19.408 -7.626 1.00 57.81 103 LYS A O 1
ATOM 802 N N . LYS A 1 104 ? 15.259 18.444 -7.762 1.00 54.44 104 LYS A N 1
ATOM 803 C CA . LYS A 1 104 ? 14.533 19.599 -8.323 1.00 54.44 104 LYS A CA 1
ATOM 804 C C . LYS A 1 104 ? 14.188 20.670 -7.290 1.00 54.44 104 LYS A C 1
ATOM 806 O O . LYS A 1 104 ? 14.009 21.828 -7.653 1.00 54.44 104 LYS A O 1
ATOM 811 N N . TYR A 1 105 ? 14.122 20.302 -6.016 1.00 56.09 105 TYR A N 1
ATOM 812 C CA . TYR A 1 105 ? 13.806 21.221 -4.930 1.00 56.09 105 TYR A CA 1
ATOM 813 C C . TYR A 1 105 ? 14.950 21.233 -3.917 1.00 56.09 105 TYR A C 1
ATOM 815 O O . TYR A 1 105 ? 15.328 20.194 -3.378 1.00 56.09 105 TYR A O 1
ATOM 823 N N . LYS A 1 106 ? 15.504 22.418 -3.629 1.00 48.69 106 LYS A N 1
ATOM 824 C CA . LYS A 1 106 ? 16.385 22.596 -2.469 1.00 48.69 106 LYS A CA 1
ATOM 825 C C . LYS A 1 106 ? 15.513 22.649 -1.226 1.00 48.69 106 LYS A C 1
ATOM 827 O O . LYS A 1 106 ? 15.069 23.711 -0.809 1.00 48.69 106 LYS A O 1
ATOM 832 N N . PHE A 1 107 ? 15.274 21.492 -0.632 1.00 52.69 107 PHE A N 1
ATOM 833 C CA . PHE A 1 107 ? 14.773 21.454 0.730 1.00 52.69 107 PHE A CA 1
ATOM 834 C C . PHE A 1 107 ? 15.901 21.906 1.661 1.00 52.69 107 PHE A C 1
ATOM 836 O O . PHE A 1 107 ? 17.023 21.395 1.565 1.00 52.69 107 PHE A O 1
ATOM 843 N N . GLU A 1 108 ? 15.630 22.837 2.580 1.00 49.16 108 GLU A N 1
ATOM 844 C CA . GLU A 1 108 ? 16.453 22.902 3.785 1.00 49.16 108 GLU A CA 1
ATOM 845 C C . GLU A 1 108 ? 16.392 21.509 4.406 1.00 49.16 108 GLU A C 1
ATOM 847 O O . GLU A 1 108 ? 15.302 20.988 4.660 1.00 49.16 108 GLU A O 1
ATOM 852 N N . SER A 1 109 ? 17.546 20.847 4.552 1.00 51.66 109 SER A N 1
ATOM 853 C CA . SER A 1 109 ? 17.549 19.511 5.131 1.00 51.66 109 SER A CA 1
ATOM 854 C C . SER A 1 109 ? 16.839 19.615 6.474 1.00 51.66 109 SER A C 1
ATOM 856 O O . SER A 1 109 ? 17.160 20.483 7.284 1.00 51.66 109 SER A O 1
ATOM 858 N N . ALA A 1 110 ? 15.872 18.735 6.738 1.00 57.78 110 ALA A N 1
ATOM 859 C CA . ALA A 1 110 ? 15.125 18.764 7.995 1.00 57.78 110 ALA A CA 1
ATOM 860 C C . ALA A 1 110 ? 16.017 18.476 9.224 1.00 57.78 110 ALA A C 1
ATOM 862 O O . ALA A 1 110 ? 15.523 18.289 10.333 1.00 57.78 110 ALA A O 1
ATOM 863 N N . LYS A 1 111 ? 17.342 18.367 9.009 1.00 59.75 111 LYS A N 1
ATOM 864 C CA . LYS A 1 111 ? 18.394 18.021 9.962 1.00 59.75 111 LYS A CA 1
ATOM 865 C C . LYS A 1 111 ? 18.033 16.803 10.802 1.00 59.75 111 LYS A C 1
ATOM 867 O O . LYS A 1 111 ? 18.569 16.623 11.887 1.00 59.75 111 LYS A O 1
ATOM 872 N N . PHE A 1 112 ? 17.178 15.924 10.273 1.00 59.25 112 PHE A N 1
ATOM 873 C CA . PHE A 1 112 ? 16.720 14.729 10.966 1.00 59.25 112 PHE A CA 1
ATOM 874 C C . PHE A 1 112 ? 17.913 13.881 11.410 1.00 59.25 112 PHE A C 1
ATOM 876 O O . PHE A 1 112 ? 18.007 13.511 12.572 1.00 59.25 112 PHE A O 1
ATOM 883 N N . HIS A 1 113 ? 18.898 13.680 10.531 1.00 57.81 113 HIS A N 1
ATOM 884 C CA . HIS A 1 113 ? 20.135 12.988 10.892 1.00 57.81 113 HIS A CA 1
ATOM 885 C C . HIS A 1 113 ? 20.930 13.676 12.012 1.00 57.81 113 HIS A C 1
ATOM 887 O O . HIS A 1 113 ? 21.529 12.971 12.819 1.00 57.81 113 HIS A O 1
ATOM 893 N N . ASP A 1 114 ? 20.911 15.008 12.119 1.00 66.81 114 ASP A N 1
ATOM 894 C CA . ASP A 1 114 ? 21.543 15.726 13.235 1.00 66.81 114 ASP A CA 1
ATOM 895 C C . ASP A 1 114 ? 20.732 15.566 14.528 1.00 66.81 114 ASP A C 1
ATOM 897 O O . ASP A 1 114 ? 21.308 15.354 15.595 1.00 66.81 114 ASP A O 1
ATOM 901 N N . SER A 1 115 ? 19.398 15.591 14.436 1.00 63.03 115 SER A N 1
ATOM 902 C CA . SER A 1 115 ? 18.491 15.352 15.565 1.00 63.03 115 SER A CA 1
ATOM 903 C C . SER A 1 115 ? 18.550 13.909 16.076 1.00 63.03 115 SER A C 1
ATOM 905 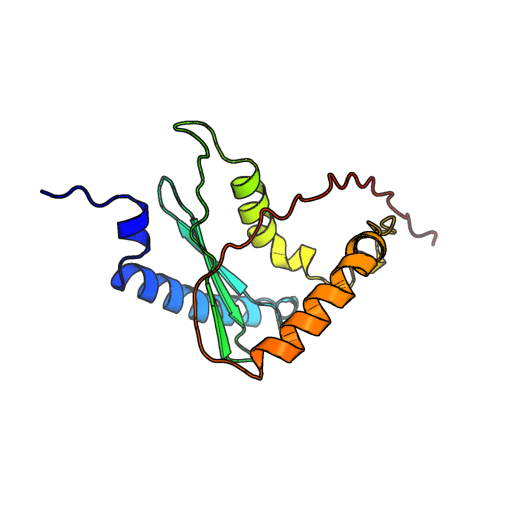O O . SER A 1 115 ? 18.407 13.673 17.274 1.00 63.03 115 SER A O 1
ATOM 907 N N . VAL A 1 116 ? 18.786 12.936 15.192 1.00 65.06 116 VAL A N 1
ATOM 908 C CA . VAL A 1 116 ? 18.785 11.501 15.525 1.00 65.06 116 VAL A CA 1
ATOM 909 C C . VAL A 1 116 ? 20.201 10.975 15.792 1.00 65.06 116 VAL A C 1
ATOM 911 O O . VAL A 1 116 ? 20.359 9.894 16.352 1.00 65.06 116 VAL A O 1
ATOM 914 N N . LYS A 1 117 ? 21.253 11.755 15.507 1.00 66.31 117 LYS A N 1
ATOM 915 C CA . LYS A 1 117 ? 22.666 11.398 15.755 1.00 66.31 117 LYS A CA 1
ATOM 916 C C . LYS A 1 117 ? 22.941 10.935 17.187 1.00 66.31 117 LYS A C 1
ATOM 918 O O . LYS A 1 117 ? 23.697 9.991 17.390 1.00 66.31 117 LYS A O 1
ATOM 923 N N . GLY A 1 118 ? 22.292 11.558 18.174 1.00 64.50 118 GLY A N 1
ATOM 924 C CA . GLY A 1 118 ? 22.393 11.151 19.582 1.00 64.50 118 GLY A CA 1
ATOM 925 C C . GLY A 1 118 ? 21.734 9.799 19.881 1.00 64.50 118 GLY A C 1
ATOM 926 O O . GLY A 1 118 ? 22.208 9.054 20.736 1.00 64.50 118 GLY A O 1
ATOM 927 N N . TYR A 1 119 ? 20.689 9.448 19.133 1.00 63.44 119 TYR A N 1
ATOM 928 C CA . TYR A 1 119 ? 19.917 8.215 19.295 1.00 63.44 119 TYR A CA 1
ATOM 929 C C . TYR A 1 119 ? 20.435 7.063 18.421 1.00 63.44 119 TYR A C 1
ATOM 931 O O . TYR A 1 119 ? 20.211 5.904 18.752 1.00 63.44 119 TYR A O 1
ATOM 939 N N . LEU A 1 120 ? 21.182 7.346 17.350 1.00 60.19 120 LEU A N 1
ATOM 940 C CA . LEU A 1 120 ? 21.798 6.334 16.481 1.00 60.19 120 LEU A CA 1
ATOM 941 C C . LEU A 1 120 ? 22.668 5.346 17.274 1.00 60.19 120 LEU A C 1
ATOM 943 O O . LEU A 1 120 ? 22.526 4.137 17.118 1.00 60.19 120 LEU A O 1
ATOM 947 N N . SER A 1 121 ? 23.462 5.851 18.223 1.00 62.59 121 SER A N 1
ATOM 948 C CA . SER A 1 121 ? 24.298 5.015 19.100 1.00 62.59 121 SER A CA 1
ATOM 949 C C . SER A 1 121 ? 23.499 4.066 20.011 1.00 62.59 121 SER A C 1
ATOM 951 O O . SER A 1 121 ? 24.016 3.036 20.449 1.00 62.59 121 SER A O 1
ATOM 953 N N . PHE A 1 122 ? 22.237 4.397 20.306 1.00 60.09 122 PHE A N 1
ATOM 954 C CA . PHE A 1 122 ? 21.326 3.545 21.067 1.00 60.09 122 PHE A CA 1
ATOM 955 C C . PHE A 1 122 ? 20.811 2.389 20.199 1.00 60.09 122 PHE A C 1
ATOM 957 O O . PHE A 1 122 ? 20.865 1.236 20.626 1.00 60.09 122 PHE A O 1
ATOM 964 N N . TYR A 1 123 ? 20.399 2.676 18.960 1.00 57.44 123 TYR A N 1
ATOM 965 C CA . TYR A 1 123 ? 19.920 1.660 18.015 1.00 57.44 123 TYR A CA 1
ATOM 966 C C . TYR A 1 123 ? 21.036 0.723 17.527 1.00 57.44 123 TYR A C 1
ATOM 968 O O . TYR A 1 123 ? 20.824 -0.486 17.440 1.00 57.44 123 TYR A O 1
ATOM 976 N N . GLU A 1 124 ? 22.252 1.233 17.308 1.00 58.81 124 GLU A N 1
ATOM 977 C CA . GLU A 1 124 ? 23.424 0.401 16.984 1.00 58.81 124 GLU A CA 1
ATOM 978 C C . GLU A 1 124 ? 23.748 -0.602 18.105 1.00 58.81 124 GLU A C 1
ATOM 980 O O . GLU A 1 124 ? 24.074 -1.762 17.844 1.00 58.81 124 GLU A O 1
ATOM 985 N N . LYS A 1 125 ? 23.597 -0.193 19.373 1.00 58.12 125 LYS A N 1
ATOM 986 C CA . LYS A 1 125 ? 23.783 -1.078 20.535 1.00 58.12 125 LYS A CA 1
ATOM 987 C C . LYS A 1 125 ? 22.635 -2.072 20.723 1.00 58.12 125 LYS A C 1
ATOM 989 O O . LYS A 1 125 ? 22.881 -3.173 21.214 1.00 58.12 125 LYS A O 1
ATOM 994 N N . ALA A 1 126 ? 21.408 -1.706 20.352 1.00 58.00 126 ALA A N 1
ATOM 995 C CA . ALA A 1 126 ? 20.255 -2.605 20.390 1.00 58.00 126 ALA A CA 1
ATOM 996 C C . ALA A 1 126 ? 20.386 -3.736 19.351 1.00 58.00 126 ALA A C 1
ATOM 998 O O . ALA A 1 126 ? 20.223 -4.903 19.705 1.00 58.00 126 ALA A O 1
ATOM 999 N N . SER A 1 127 ? 20.829 -3.411 18.130 1.00 47.12 127 SER A N 1
ATOM 1000 C CA . SER A 1 127 ? 21.128 -4.384 17.062 1.00 47.12 127 SER A CA 1
ATOM 1001 C C . SER A 1 127 ? 22.182 -5.426 17.475 1.00 47.12 127 SER A C 1
ATOM 1003 O O . SER A 1 127 ? 22.070 -6.613 17.159 1.00 47.12 127 SER A O 1
ATOM 1005 N N . TYR A 1 128 ? 23.182 -5.021 18.266 1.00 47.56 128 TYR A N 1
ATOM 1006 C CA . TYR A 1 128 ? 24.188 -5.945 18.801 1.00 47.56 128 TYR A CA 1
ATOM 1007 C C . TYR A 1 128 ? 23.664 -6.862 19.918 1.00 47.56 128 TYR A C 1
ATOM 1009 O O . TYR A 1 128 ? 24.192 -7.961 20.095 1.00 47.56 128 TYR A O 1
ATOM 1017 N N . LYS A 1 129 ? 22.642 -6.439 20.674 1.00 47.06 129 LYS A N 1
ATOM 1018 C CA . LYS A 1 129 ? 22.048 -7.243 21.756 1.00 47.06 129 LYS A CA 1
ATOM 1019 C C . LYS A 1 129 ? 21.003 -8.241 21.260 1.00 47.06 129 LYS A C 1
ATOM 1021 O O . LYS A 1 129 ? 20.907 -9.321 21.837 1.00 47.06 129 LYS A O 1
ATOM 1026 N N . GLU A 1 130 ? 20.280 -7.939 20.183 1.00 46.97 130 GLU A N 1
ATOM 1027 C CA . GLU A 1 130 ? 19.297 -8.870 19.599 1.00 46.97 130 GLU A CA 1
ATOM 1028 C C . GLU A 1 130 ? 19.933 -10.115 18.967 1.00 46.97 130 GLU A C 1
ATOM 1030 O O . GLU A 1 130 ? 19.304 -11.167 18.915 1.00 46.97 130 GLU A O 1
ATOM 1035 N N . LYS A 1 131 ? 21.217 -10.067 18.584 1.00 44.44 131 LYS A N 1
ATOM 1036 C CA . LYS A 1 131 ? 21.952 -11.274 18.162 1.00 44.44 131 LYS A CA 1
ATOM 1037 C C . LYS A 1 131 ? 22.267 -12.255 19.304 1.00 44.44 131 LYS A C 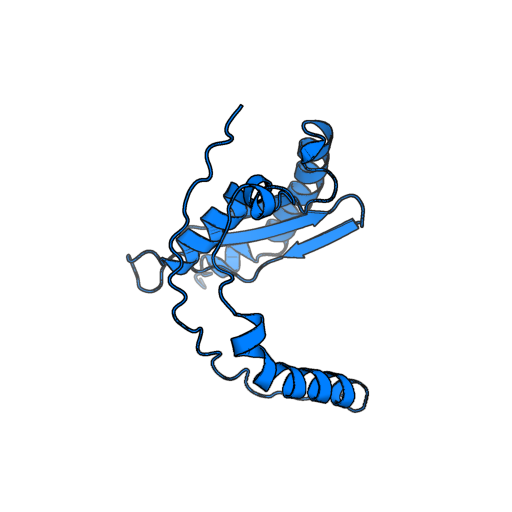1
ATOM 1039 O O . LYS A 1 131 ? 22.838 -13.307 19.028 1.00 44.44 131 LYS A O 1
ATOM 1044 N N . LEU A 1 132 ? 21.935 -11.940 20.562 1.00 43.31 132 LEU A N 1
ATOM 1045 C CA . LEU A 1 132 ? 22.393 -12.694 21.738 1.00 43.31 132 LEU A CA 1
ATOM 1046 C C . LEU A 1 132 ? 21.312 -13.116 22.749 1.00 43.31 132 LEU A C 1
ATOM 1048 O O . LEU A 1 132 ? 21.674 -13.715 23.759 1.00 43.31 132 LEU A O 1
ATOM 1052 N N . ALA A 1 133 ? 20.015 -12.902 22.507 1.00 34.44 133 ALA A N 1
ATOM 1053 C CA . ALA A 1 133 ? 18.981 -13.468 23.384 1.00 34.44 133 ALA A CA 1
ATOM 1054 C C . ALA A 1 133 ? 17.635 -13.699 22.670 1.00 34.44 133 ALA A C 1
ATOM 1056 O O . ALA A 1 133 ? 17.182 -12.810 21.949 1.00 34.44 133 ALA A O 1
ATOM 1057 N N . PRO A 1 134 ? 16.959 -14.845 22.892 1.00 40.38 134 PRO A N 1
ATOM 1058 C CA . PRO A 1 134 ? 15.566 -15.024 22.509 1.00 40.38 134 PRO A CA 1
ATOM 1059 C C . PRO A 1 134 ? 14.619 -14.427 23.569 1.00 40.38 134 PRO A C 1
ATOM 1061 O O . PRO A 1 134 ? 14.829 -14.619 24.762 1.00 40.38 134 PRO A O 1
ATOM 1064 N N . SER A 1 135 ? 13.571 -13.757 23.072 1.00 44.09 135 SER A N 1
ATOM 1065 C CA . SER A 1 135 ? 12.283 -13.396 23.701 1.00 44.09 135 SER A CA 1
ATOM 1066 C C . SER A 1 135 ? 12.271 -12.640 25.043 1.00 44.09 135 SER A C 1
ATOM 1068 O O . SER A 1 135 ? 12.706 -13.154 26.062 1.00 44.09 135 SER A O 1
ATOM 1070 N N . GLU A 1 136 ? 11.612 -11.478 25.084 1.00 34.94 136 GLU A N 1
ATOM 1071 C CA . GLU A 1 136 ? 10.260 -11.287 25.655 1.00 34.94 136 GLU A CA 1
ATOM 1072 C C . GLU A 1 136 ? 9.911 -9.785 25.739 1.00 34.94 136 GLU A C 1
ATOM 1074 O O . GLU A 1 136 ? 10.777 -8.919 25.809 1.00 34.94 136 GLU A O 1
ATOM 1079 N N . SER A 1 137 ? 8.607 -9.510 25.667 1.00 45.44 137 SER A N 1
ATOM 1080 C CA . SER A 1 137 ? 7.884 -8.230 25.742 1.00 45.44 137 SER A CA 1
ATOM 1081 C C . SER A 1 137 ? 8.584 -7.010 26.366 1.00 45.44 137 SER A C 1
ATOM 1083 O O . SER A 1 137 ? 9.070 -7.066 27.494 1.00 45.44 137 SER A O 1
ATOM 1085 N N . GLY A 1 138 ? 8.428 -5.840 25.734 1.00 31.53 138 GLY A N 1
ATOM 1086 C CA . GLY A 1 138 ? 8.677 -4.562 26.405 1.00 31.53 138 GLY A CA 1
ATOM 1087 C C . GLY A 1 138 ? 8.423 -3.330 25.537 1.00 31.53 138 GLY A C 1
ATOM 1088 O O . GLY A 1 138 ? 9.244 -3.002 24.695 1.00 31.53 138 GLY A O 1
ATOM 1089 N N . TYR A 1 139 ? 7.288 -2.663 25.776 1.00 33.59 139 TYR A N 1
ATOM 1090 C CA . TYR A 1 139 ? 7.021 -1.230 25.571 1.00 33.59 139 TYR A CA 1
ATOM 1091 C C . TYR A 1 139 ? 7.861 -0.487 24.510 1.00 33.59 139 TYR A C 1
ATOM 1093 O O . TYR A 1 139 ? 8.953 0.006 24.793 1.00 33.59 139 TYR A O 1
ATOM 1101 N N . PHE A 1 140 ? 7.275 -0.254 23.330 1.00 34.75 140 PHE A N 1
ATOM 1102 C CA . PHE A 1 140 ? 7.728 0.831 22.459 1.00 34.75 140 PHE A CA 1
ATOM 1103 C C . PHE A 1 140 ? 7.340 2.164 23.108 1.00 34.75 140 PHE A C 1
ATOM 1105 O O . PHE A 1 140 ? 6.173 2.558 23.120 1.00 34.75 140 PHE A O 1
ATOM 1112 N N . GLY A 1 141 ? 8.323 2.827 23.718 1.00 32.69 141 GLY A N 1
ATOM 1113 C CA . GLY A 1 141 ? 8.173 4.175 24.251 1.00 32.69 141 GLY A CA 1
ATOM 1114 C C . GLY A 1 141 ? 7.707 5.139 23.160 1.00 32.69 141 GLY A C 1
ATOM 1115 O O . GLY A 1 141 ? 8.153 5.053 22.017 1.00 32.69 141 GLY A O 1
ATOM 1116 N N . GLN A 1 142 ? 6.803 6.050 23.527 1.00 34.22 142 GLN A N 1
ATOM 1117 C CA . GLN A 1 142 ? 6.360 7.166 22.692 1.00 34.22 142 GLN A CA 1
ATOM 1118 C C . GLN A 1 142 ? 7.563 7.857 22.038 1.00 34.22 142 GLN A C 1
ATOM 1120 O O . GLN A 1 142 ? 8.333 8.555 22.700 1.00 34.22 142 GLN A O 1
ATOM 1125 N N . VAL A 1 143 ? 7.704 7.687 20.725 1.00 37.38 143 VAL A N 1
ATOM 1126 C CA . VAL A 1 143 ? 8.598 8.511 19.917 1.00 37.38 143 VAL A CA 1
ATOM 1127 C C . VAL A 1 143 ? 7.923 9.871 19.795 1.00 37.38 143 VAL A C 1
ATOM 1129 O O . VAL A 1 143 ? 6.959 10.041 19.052 1.00 37.38 143 VAL A O 1
ATOM 1132 N N . VAL A 1 144 ? 8.392 10.839 20.581 1.00 33.50 144 VAL A N 1
ATOM 1133 C CA . VAL A 1 144 ? 7.988 12.239 20.431 1.00 33.50 144 VAL A CA 1
ATOM 1134 C C . VAL A 1 144 ? 8.532 12.718 19.090 1.00 33.50 144 VAL A C 1
ATOM 1136 O O . VAL A 1 144 ? 9.730 12.954 18.946 1.00 33.50 144 VAL A O 1
ATOM 1139 N N . VAL A 1 145 ? 7.652 12.818 18.094 1.00 33.75 145 VAL A N 1
ATOM 1140 C CA . VAL A 1 145 ? 7.997 13.336 16.769 1.00 33.75 145 VAL A CA 1
ATOM 1141 C C . VAL A 1 145 ? 8.235 14.846 16.900 1.00 33.75 145 VAL A C 1
ATOM 1143 O O . VAL A 1 145 ? 7.322 15.565 17.321 1.00 33.75 145 VAL A O 1
ATOM 1146 N N . PRO A 1 146 ? 9.433 15.368 16.581 1.00 32.75 146 PRO A N 1
ATOM 1147 C CA . PRO A 1 146 ? 9.655 16.807 16.562 1.00 32.75 146 PRO A CA 1
ATOM 1148 C C . PRO A 1 146 ? 8.748 17.446 15.506 1.00 32.75 146 PRO A C 1
ATOM 1150 O O . PRO A 1 146 ? 8.636 16.931 14.393 1.00 32.75 146 PRO A O 1
ATOM 1153 N N . LYS A 1 147 ? 8.116 18.581 15.828 1.00 32.47 147 LYS A N 1
ATOM 1154 C CA . LYS A 1 147 ? 7.406 19.394 14.829 1.00 32.47 147 LYS A CA 1
ATOM 1155 C C . LYS A 1 147 ? 8.412 19.879 13.783 1.00 32.47 147 LYS A C 1
ATOM 1157 O O . LYS A 1 147 ? 9.149 20.828 14.033 1.00 32.47 147 LYS A O 1
ATOM 1162 N N . MET A 1 148 ? 8.442 19.219 12.629 1.00 34.84 148 MET A N 1
ATOM 1163 C CA . MET A 1 148 ? 9.195 19.662 11.461 1.00 34.84 148 MET A CA 1
ATOM 1164 C C . MET A 1 148 ? 8.316 20.613 10.653 1.00 34.84 148 MET A C 1
ATOM 1166 O O . MET A 1 148 ? 7.352 20.194 10.020 1.00 34.84 148 MET A O 1
ATOM 1170 N N . PHE A 1 149 ? 8.634 21.903 10.703 1.00 35.66 149 PHE A N 1
ATOM 1171 C CA . PHE A 1 149 ? 8.151 22.859 9.715 1.00 35.66 149 PHE A CA 1
ATOM 1172 C C . PHE A 1 149 ? 9.222 22.959 8.628 1.00 35.66 149 PHE A C 1
ATOM 1174 O O . PHE A 1 149 ? 10.377 23.232 8.950 1.00 35.66 149 PHE A O 1
ATOM 1181 N N . SER A 1 150 ? 8.860 22.732 7.366 1.00 40.69 150 SER A N 1
ATOM 1182 C CA . SER A 1 150 ? 9.733 23.022 6.226 1.00 40.69 150 SER A CA 1
ATOM 1183 C C . SER A 1 150 ? 9.002 23.922 5.241 1.00 40.69 150 SER A C 1
ATOM 1185 O O . SER A 1 150 ? 7.910 23.580 4.786 1.00 40.69 150 SER A O 1
ATOM 1187 N N . THR A 1 151 ? 9.618 25.043 4.894 1.00 37.91 151 THR A N 1
ATOM 1188 C CA . THR A 1 151 ? 9.226 25.882 3.757 1.00 37.91 151 THR A CA 1
ATOM 1189 C C . THR A 1 151 ? 10.068 25.449 2.555 1.00 37.91 151 THR A C 1
ATOM 1191 O O . THR A 1 151 ? 11.256 25.173 2.717 1.00 37.91 151 THR A O 1
ATOM 1194 N N . ALA A 1 152 ? 9.465 25.334 1.372 1.00 38.84 152 ALA A N 1
ATOM 1195 C CA . ALA A 1 152 ? 10.156 24.924 0.150 1.00 38.84 152 ALA A CA 1
ATOM 1196 C C . ALA A 1 152 ? 10.154 26.075 -0.862 1.00 38.84 152 ALA A C 1
ATOM 1198 O O . ALA A 1 152 ? 9.086 26.590 -1.189 1.00 38.84 152 ALA A O 1
ATOM 1199 N N . ASP A 1 153 ? 11.332 26.428 -1.376 1.00 43.12 153 ASP A N 1
ATOM 1200 C CA . ASP A 1 153 ? 11.490 27.415 -2.444 1.00 43.12 153 ASP A CA 1
ATOM 1201 C C . ASP A 1 153 ? 11.665 26.709 -3.797 1.00 43.12 153 ASP A C 1
ATOM 1203 O O . ASP A 1 153 ? 12.457 25.771 -3.944 1.00 43.12 153 ASP A O 1
ATOM 1207 N N . HIS A 1 154 ? 10.911 27.158 -4.802 1.00 38.66 154 HIS A N 1
ATOM 1208 C CA . HIS A 1 154 ? 11.011 26.662 -6.173 1.00 38.66 154 HIS A CA 1
ATOM 1209 C C . HIS A 1 154 ? 12.233 27.282 -6.857 1.00 38.66 154 HIS A C 1
ATOM 1211 O O . HIS A 1 154 ? 12.388 28.501 -6.874 1.00 38.66 154 HIS A O 1
ATOM 1217 N N . ILE A 1 155 ? 13.092 26.455 -7.456 1.00 45.19 155 ILE A N 1
ATOM 1218 C CA . ILE A 1 155 ? 14.184 26.939 -8.307 1.00 45.19 155 ILE A CA 1
ATOM 1219 C C . ILE A 1 155 ? 13.658 27.002 -9.745 1.00 45.19 155 ILE A C 1
ATOM 1221 O O . ILE A 1 155 ? 13.294 25.967 -10.298 1.00 45.19 155 ILE A O 1
ATOM 1225 N N . GLU A 1 156 ? 13.573 28.200 -10.327 1.00 43.41 156 GLU A N 1
ATOM 1226 C CA . GLU A 1 156 ? 13.417 28.374 -11.776 1.00 43.41 156 GLU A CA 1
ATOM 1227 C C . GLU A 1 156 ? 14.769 28.099 -12.454 1.00 43.41 156 GLU A C 1
ATOM 1229 O O . GLU A 1 156 ? 15.790 28.688 -12.090 1.00 43.41 156 GLU A O 1
ATOM 1234 N N . GLU A 1 157 ? 14.789 27.187 -13.428 1.00 42.66 157 GLU A N 1
ATOM 1235 C CA . GLU A 1 157 ? 15.946 26.981 -14.303 1.00 42.66 157 GLU A CA 1
ATOM 1236 C C . GLU A 1 157 ? 16.123 28.220 -15.193 1.00 42.66 157 GLU A C 1
ATOM 1238 O O . GLU A 1 157 ? 15.283 28.511 -16.045 1.00 42.66 157 GLU A O 1
ATOM 1243 N N . GLN A 1 158 ? 17.218 28.962 -14.996 1.00 37.88 158 GLN A N 1
ATOM 1244 C CA . GLN A 1 158 ? 17.663 29.940 -15.987 1.00 37.88 158 GLN A CA 1
ATOM 1245 C C . GLN A 1 158 ? 18.251 29.189 -17.187 1.00 37.88 158 GLN A C 1
ATOM 1247 O O . GLN A 1 158 ? 19.148 28.362 -17.018 1.00 37.88 158 GLN A O 1
ATOM 1252 N N . GLN A 1 159 ? 17.675 29.472 -18.360 1.00 34.88 159 GLN A N 1
ATOM 1253 C CA . GLN A 1 159 ? 18.071 28.985 -19.686 1.00 34.88 159 GLN A CA 1
ATOM 1254 C C . GLN A 1 159 ? 19.518 29.331 -20.045 1.00 34.88 159 GLN A C 1
ATOM 1256 O O . GLN A 1 159 ? 19.975 30.433 -19.664 1.00 34.88 159 GLN A O 1
#

Foldseek 3Di:
DDPDDQVNVCPDPVNVVVQQVVLQVVLVVVCVVPVLCQPPWQWDWDDDPFWIKIWTAHPVVGDIDIDDIDGQAPDPPHGDPVSVVVVVCNVCVSVVPPPCVCVQWPWPPLCVCVVCVVVVVVVVVVVVCVVPDDDDDDDPPDPPDPPRDTDIDGDDDDD